Protein AF-A0A3L6DSI3-F1 (afdb_monomer)

Nearest PDB structures (foldseek):
  6wnc-assembly1_A  TM=6.091E-01  e=3.652E-02  Microseira wollei
  7szg-assembly1_B-2  TM=6.028E-01  e=1.842E-01  Microseira wollei
  6wnb-assembly1_C  TM=5.977E-01  e=2.849E-01  Microseira wollei
  6wnc-assembly1_C-3  TM=5.930E-01  e=4.687E-01  Microseira wollei

Mean predicted aligned error: 12.83 Å

Solvent-accessible surface area (backbone atoms only — not comparable to full-atom values): 11601 Å² total; per-residue (Å²): 132,88,75,84,78,88,71,97,78,82,78,93,80,69,59,68,49,80,58,96,94,41,81,45,72,46,89,64,92,63,79,88,83,68,85,76,78,82,83,73,69,60,93,97,58,77,86,62,30,77,49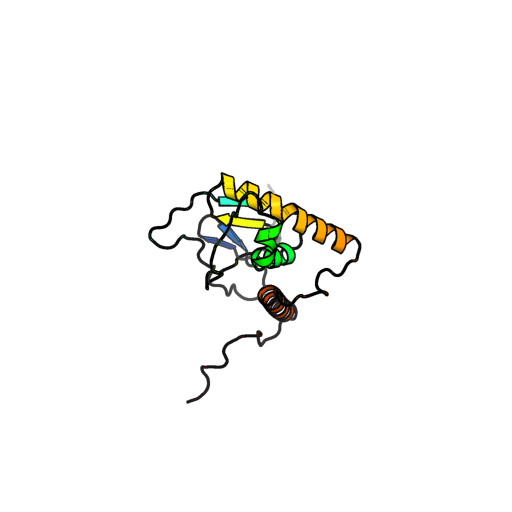,78,51,85,51,102,49,64,58,65,54,56,51,36,56,72,55,46,72,77,54,44,77,74,63,25,68,88,78,57,75,81,90,81,82,84,77,96,77,86,88,86,82,80,94,66,59,49,55,74,51,76,46,54,53,80,60,45,57,52,56,49,56,50,51,45,56,56,48,51,53,51,43,54,39,40,76,73,69,46,72,82,81,80,73,80,55,92,81,38,60,56,38,54,52,48,51,57,39,50,56,39,58,78,70,65,48,93,74,62,77,91,62,82,93,78,89,85,81,135

Foldseek 3Di:
DDDDDDDPDDDDDFDWDDDPNDIDTDPDPDDDPDPDDDPDDPPPDDQQDKDKDADPFDVLLVVLLVLQPPCCVVLVVPQDPDDDDDDPDDDDDDDDRIDIDTDNDVSVVSSCVSCSVVRVVVRVVVVVVDDPPPDDDPRSPVSVLVVQQVVCVVVVPPDGPPDDPPDPDD

Organism: Zea mays (NCBI:txid4577)

pLDDT: mean 71.05, std 18.18, range [28.31, 93.56]

InterPro domains:
  IPR044043 Vanillate O-demethylase oxygenase-like, C-terminal catalytic domain [PF19112] (58-82)
  IPR050584 Cholesterol 7-desaturase [PTHR21266] (2-84)

Radius of gyration: 20.88 Å; Cα contacts (8 Å, |Δi|>4): 113; chains: 1; bounding box: 67×57×50 Å

Secondary structure (DSSP, 8-state):
-PPPPP---------EEEETTEEEE--SSS-----PPP-SPPTT------EEEE--S-HHHHHHHHH--SSHHHH-TTTS-S--PPPS------SSSEEEE-S-HHHHHHHHHHHHHHHHHHHHHHHTT--GGG---TTTHHHHHHHHHHHHHHTT-SS-TT----SS--

Sequence (170 aa):
MPSTKMLNVRIQSLPCFEQEGMVWIWPGDDPPKATIPSLLPPSGFTVHAEIVMELPVEHGLLLDNLLDLAHAPFTHTSTFAKGWSVPSTYRSCTCCGHISQRRHASQCDKVLNEDLRLVLGQQERMINGANVWNWPVSYDKLGVRYRLWRDTVERGSERLPFSNQAESGS

Structure (mmCIF, N/CA/C/O backbone):
data_AF-A0A3L6DSI3-F1
#
_entry.id   AF-A0A3L6DSI3-F1
#
loop_
_atom_site.group_PDB
_atom_site.id
_atom_site.type_symbol
_atom_site.label_atom_id
_atom_site.label_alt_id
_atom_site.label_comp_id
_atom_site.label_asym_id
_atom_site.label_entity_id
_atom_site.label_seq_id
_atom_site.pdbx_PDB_ins_code
_atom_site.Cartn_x
_atom_site.Cartn_y
_atom_site.Cartn_z
_atom_site.occupancy
_atom_site.B_iso_or_equiv
_atom_site.auth_seq_id
_atom_site.auth_comp_id
_atom_site.auth_asym_id
_atom_site.auth_atom_id
_atom_site.pdbx_PDB_model_num
ATOM 1 N N . MET A 1 1 ? -45.538 -31.098 16.120 1.00 54.22 1 MET A N 1
ATOM 2 C CA . MET A 1 1 ? -44.561 -30.389 15.265 1.00 54.22 1 MET A CA 1
ATOM 3 C C . MET A 1 1 ? -43.175 -30.849 15.691 1.00 54.22 1 MET A C 1
ATOM 5 O O . MET A 1 1 ? -42.888 -30.710 16.874 1.00 54.22 1 MET A O 1
ATOM 9 N N . PRO A 1 2 ? -42.361 -31.483 14.829 1.00 70.06 2 PRO A N 1
ATOM 10 C CA . PRO A 1 2 ? -41.014 -31.873 15.227 1.00 70.06 2 PRO A CA 1
ATOM 11 C C . PRO A 1 2 ? -40.179 -30.602 15.421 1.00 70.06 2 PRO A C 1
ATOM 13 O O . PRO A 1 2 ? -40.098 -29.766 14.525 1.00 70.06 2 PRO A O 1
ATOM 16 N N . SER A 1 3 ? -39.616 -30.428 16.615 1.00 75.50 3 SER A N 1
ATOM 17 C CA . SER A 1 3 ? -38.731 -29.309 16.936 1.00 75.50 3 SER A CA 1
ATOM 18 C C . SER A 1 3 ? -37.457 -29.389 16.093 1.00 75.50 3 SER A C 1
ATOM 20 O O . SER A 1 3 ? -36.838 -30.454 16.012 1.00 75.50 3 SER A O 1
ATOM 22 N N . THR A 1 4 ? -37.048 -28.272 15.494 1.00 79.12 4 THR A N 1
ATOM 23 C CA . THR A 1 4 ? -35.799 -28.147 14.731 1.00 79.12 4 THR A CA 1
ATOM 24 C C . THR A 1 4 ? -34.606 -28.636 15.558 1.00 79.12 4 THR A C 1
ATOM 26 O O . THR A 1 4 ? -34.364 -28.141 16.658 1.00 79.12 4 THR A O 1
ATOM 29 N N . LYS A 1 5 ? -33.850 -29.613 15.040 1.00 81.38 5 LYS A N 1
ATOM 30 C CA . LYS A 1 5 ? -32.593 -30.061 15.657 1.00 81.38 5 LYS A CA 1
ATOM 31 C C . LYS A 1 5 ? -31.522 -28.994 15.437 1.00 81.38 5 LYS A C 1
ATOM 33 O O . LYS A 1 5 ? -31.243 -28.648 14.291 1.00 81.38 5 LYS A O 1
ATOM 38 N N . MET A 1 6 ? -30.901 -28.505 16.511 1.00 83.06 6 MET A N 1
ATOM 39 C CA . MET A 1 6 ? -29.708 -27.667 16.381 1.00 83.06 6 MET A CA 1
ATOM 40 C C . MET A 1 6 ? -28.554 -28.490 15.805 1.00 83.06 6 MET A C 1
ATOM 42 O O . MET A 1 6 ? -28.209 -29.549 16.329 1.00 83.06 6 MET A O 1
ATOM 46 N N . LEU A 1 7 ? -27.955 -27.978 14.735 1.00 85.25 7 LEU A N 1
ATOM 47 C CA . LEU A 1 7 ? -26.714 -28.477 14.155 1.00 85.25 7 LEU A CA 1
ATOM 48 C C . LEU A 1 7 ? -25.597 -27.488 14.502 1.00 85.25 7 LEU A C 1
ATOM 50 O O . LEU A 1 7 ? -25.817 -26.278 14.478 1.00 85.25 7 LEU A O 1
ATOM 54 N N . ASN A 1 8 ? -24.401 -27.986 14.821 1.00 85.38 8 ASN A N 1
ATOM 55 C CA . ASN A 1 8 ? -23.236 -27.148 15.127 1.00 85.38 8 ASN A CA 1
ATOM 56 C C . ASN A 1 8 ? -22.597 -26.621 13.831 1.00 85.38 8 ASN A C 1
ATOM 58 O O . ASN A 1 8 ? -21.503 -27.030 13.450 1.00 85.38 8 ASN A O 1
ATOM 62 N N . VAL A 1 9 ? -23.321 -25.749 13.133 1.00 89.19 9 VAL A N 1
ATOM 63 C CA . VAL A 1 9 ? -22.848 -25.034 11.945 1.00 89.19 9 VAL A CA 1
ATOM 64 C C . VAL A 1 9 ? -22.253 -23.709 12.407 1.00 89.19 9 VAL A C 1
ATOM 66 O O . VAL A 1 9 ? -22.927 -22.928 13.076 1.00 89.19 9 VAL A O 1
ATOM 69 N N . ARG A 1 10 ? -20.986 -23.457 12.072 1.00 88.88 10 ARG A N 1
ATOM 70 C CA . ARG A 1 10 ? -20.296 -22.195 12.368 1.00 88.88 10 ARG A CA 1
ATOM 71 C C . ARG A 1 10 ? -19.663 -21.650 11.097 1.00 88.88 10 ARG A C 1
ATOM 73 O O . ARG A 1 10 ? -19.216 -22.421 10.253 1.00 88.88 10 ARG A O 1
ATOM 80 N N . ILE A 1 11 ? -19.623 -20.329 10.994 1.00 91.62 11 ILE A N 1
ATOM 81 C CA . ILE A 1 11 ? -18.874 -19.604 9.968 1.00 91.62 11 ILE A CA 1
ATOM 82 C C . ILE A 1 11 ? -17.587 -19.055 10.583 1.00 91.62 11 ILE A C 1
ATOM 84 O O . ILE A 1 11 ? -17.533 -18.811 11.790 1.00 91.62 11 ILE A O 1
ATOM 88 N N . GLN A 1 12 ? -16.554 -18.871 9.765 1.00 87.50 12 GLN A N 1
ATOM 89 C CA . GLN A 1 12 ? -15.348 -18.179 10.201 1.00 87.50 12 GLN A CA 1
ATOM 90 C C . GLN A 1 12 ? -15.684 -16.704 10.456 1.00 87.50 12 GLN A C 1
ATOM 92 O O . GLN A 1 12 ? -16.280 -16.046 9.606 1.00 87.50 12 GLN A O 1
ATOM 97 N N . SER A 1 13 ? -15.312 -16.198 11.630 1.00 88.81 13 SER A N 1
ATOM 98 C CA . SER A 1 13 ? -15.470 -14.794 12.011 1.00 88.81 13 SER A CA 1
ATOM 99 C C . SER A 1 13 ? -14.101 -14.158 12.213 1.00 88.81 13 SER A C 1
ATOM 101 O O . SER A 1 13 ? -13.283 -14.712 12.948 1.00 88.81 13 SER A O 1
ATOM 103 N N . LEU A 1 14 ? -13.878 -12.995 11.607 1.00 90.06 14 LEU A N 1
ATOM 104 C CA . LEU A 1 14 ? -12.672 -12.195 11.814 1.00 90.06 14 LEU A CA 1
ATOM 105 C C . LEU A 1 14 ? -12.955 -11.069 12.820 1.00 90.06 14 LEU A C 1
ATOM 107 O O . LEU A 1 14 ? -14.049 -10.499 12.779 1.00 90.06 14 LEU A O 1
ATOM 111 N N . PRO A 1 15 ? -12.007 -10.722 13.711 1.00 89.62 15 PRO A N 1
ATOM 112 C CA . PRO A 1 15 ? -12.144 -9.550 14.567 1.00 89.62 15 PRO A CA 1
ATOM 113 C C . PRO A 1 15 ? -12.306 -8.277 13.730 1.00 89.62 15 PRO A C 1
ATOM 115 O O . PRO A 1 15 ? -11.556 -8.058 12.775 1.00 89.62 15 PRO A O 1
ATOM 118 N N . CYS A 1 16 ? -13.261 -7.426 14.102 1.00 89.50 16 CYS A N 1
ATOM 119 C CA . CYS A 1 16 ? -13.490 -6.150 13.436 1.00 89.50 16 CYS A CA 1
ATOM 120 C C . CYS A 1 16 ? -13.784 -5.019 14.426 1.00 89.50 16 CYS A C 1
ATOM 122 O O . CYS A 1 16 ? -14.378 -5.248 15.481 1.00 89.50 16 CYS A O 1
ATOM 124 N N . PHE A 1 17 ? -13.397 -3.797 14.061 1.00 88.31 17 PHE A N 1
ATOM 125 C CA . PHE A 1 17 ? -13.569 -2.590 14.870 1.00 88.31 17 PHE A CA 1
ATOM 126 C C . PHE A 1 17 ? -14.011 -1.423 13.986 1.00 88.31 17 PHE A C 1
ATOM 128 O O . PHE A 1 17 ? -13.518 -1.270 12.871 1.00 88.31 17 PHE A O 1
ATOM 135 N N . GLU A 1 18 ? -14.914 -0.584 14.484 1.00 88.00 18 GLU A N 1
ATOM 136 C CA . GLU A 1 18 ? -15.280 0.670 13.825 1.00 88.00 18 GLU A CA 1
ATOM 137 C C . GLU A 1 18 ? -14.453 1.812 14.424 1.00 88.00 18 GLU A C 1
ATOM 139 O O . GLU A 1 18 ? -14.468 2.029 15.636 1.00 88.00 18 GLU A O 1
ATOM 144 N N . GLN A 1 19 ? -13.718 2.539 13.584 1.00 84.81 19 GLN A N 1
ATOM 145 C CA . GLN A 1 19 ? -12.956 3.711 14.008 1.00 84.81 19 GLN A CA 1
ATOM 146 C C . GLN A 1 19 ? -12.849 4.717 12.861 1.00 84.81 19 GLN A C 1
ATOM 148 O O . GLN A 1 19 ? -12.500 4.354 11.739 1.00 84.81 19 GLN A O 1
ATOM 153 N N . GLU A 1 20 ? -13.123 5.992 13.166 1.00 85.31 20 GLU A N 1
ATOM 154 C CA . GLU A 1 20 ? -12.951 7.140 12.254 1.00 85.31 20 GLU A CA 1
ATOM 155 C C . GLU A 1 20 ? -13.690 6.995 10.908 1.00 85.31 20 GLU A C 1
ATOM 157 O O . GLU A 1 20 ? -13.204 7.443 9.870 1.00 85.31 20 GLU A O 1
ATOM 162 N N . GLY A 1 21 ? -14.886 6.393 10.943 1.00 81.12 21 GLY A N 1
ATOM 163 C CA . GLY A 1 21 ? -15.748 6.196 9.771 1.00 81.12 21 GLY A CA 1
ATOM 164 C C . GLY A 1 21 ? -15.391 4.978 8.915 1.00 81.12 21 GLY A C 1
ATOM 165 O O . GLY A 1 21 ? -15.974 4.801 7.850 1.00 81.12 21 GLY A O 1
ATOM 166 N N . MET A 1 22 ? -14.457 4.138 9.374 1.00 84.25 22 MET A N 1
ATOM 167 C CA . MET A 1 22 ? -14.017 2.927 8.684 1.00 84.25 22 MET A CA 1
ATOM 168 C C . MET A 1 22 ? -14.266 1.677 9.531 1.00 84.25 22 MET A C 1
ATOM 170 O O . MET A 1 22 ? -14.125 1.697 10.757 1.00 84.25 22 MET A O 1
ATOM 174 N N . VAL A 1 23 ? -14.577 0.570 8.853 1.00 87.69 23 VAL A N 1
ATOM 175 C CA . VAL A 1 23 ? -14.601 -0.769 9.452 1.00 87.69 23 VAL A CA 1
ATOM 176 C C . VAL A 1 23 ? -13.252 -1.432 9.203 1.00 87.69 23 VAL A C 1
ATOM 178 O O . VAL A 1 23 ? -12.887 -1.735 8.069 1.00 87.69 23 VAL A O 1
ATOM 181 N N . TRP A 1 24 ? -12.515 -1.668 10.280 1.00 88.06 24 TRP A N 1
ATOM 182 C CA . TRP A 1 24 ? -11.221 -2.334 10.268 1.00 88.06 24 TRP A CA 1
ATOM 183 C C . TRP A 1 24 ? -11.415 -3.817 10.538 1.00 88.06 24 TRP A C 1
ATOM 185 O O . TRP A 1 24 ? -12.086 -4.184 11.500 1.00 88.06 24 TRP A O 1
ATOM 195 N N . ILE A 1 25 ? -10.811 -4.666 9.712 1.00 88.94 25 ILE A N 1
ATOM 196 C CA . ILE A 1 25 ? -10.840 -6.123 9.865 1.00 88.94 25 ILE A CA 1
ATOM 197 C C . ILE A 1 25 ? -9.414 -6.588 10.137 1.00 88.94 25 ILE A C 1
ATOM 199 O O . ILE A 1 25 ? -8.489 -6.176 9.439 1.00 88.94 25 ILE A O 1
ATOM 203 N N . TRP A 1 26 ? -9.237 -7.445 11.140 1.00 89.06 26 TRP A N 1
ATOM 204 C CA . TRP A 1 26 ? -7.965 -8.101 11.418 1.00 89.06 26 TRP A CA 1
ATOM 205 C C . TRP A 1 26 ? -7.954 -9.502 10.794 1.00 89.06 26 TRP A C 1
ATOM 207 O O . TRP A 1 26 ? -8.650 -10.388 11.292 1.00 89.06 26 TRP A O 1
ATOM 217 N N . PRO A 1 27 ? -7.195 -9.726 9.708 1.00 86.25 27 PRO A N 1
ATOM 218 C CA . PRO A 1 27 ? -7.130 -11.030 9.055 1.00 86.25 27 PRO A CA 1
ATOM 219 C C . PRO A 1 27 ? -6.068 -11.966 9.656 1.00 86.25 27 PRO A C 1
ATOM 221 O O . PRO A 1 27 ? -5.958 -13.098 9.203 1.00 86.25 27 PRO A O 1
ATOM 224 N N . GLY A 1 28 ? -5.257 -11.497 10.613 1.00 82.50 28 GLY A N 1
ATOM 225 C CA . GLY A 1 28 ? -4.171 -12.282 11.202 1.00 82.50 28 GLY A CA 1
ATOM 226 C C . GLY A 1 28 ? -4.654 -13.315 12.223 1.00 82.50 28 GLY A C 1
ATOM 227 O O . GLY A 1 28 ? -5.682 -13.122 12.872 1.00 82.50 28 GLY A O 1
ATOM 228 N N . ASP A 1 29 ? -3.875 -14.384 12.392 1.00 81.50 29 ASP A N 1
ATOM 229 C CA . ASP A 1 29 ? -4.163 -15.462 13.351 1.00 81.50 29 ASP A CA 1
ATOM 230 C C . ASP A 1 29 ? -3.845 -15.073 14.805 1.00 81.50 29 ASP A C 1
ATOM 232 O O . ASP A 1 29 ? -4.460 -15.577 15.747 1.00 81.50 29 ASP A O 1
ATOM 236 N N . ASP A 1 30 ? -2.898 -14.153 14.996 1.00 80.69 30 ASP A N 1
ATOM 237 C CA . ASP A 1 30 ? -2.569 -13.603 16.308 1.00 80.69 30 ASP A CA 1
ATOM 238 C C . ASP A 1 30 ? -3.680 -12.680 16.830 1.00 80.69 30 ASP A C 1
ATOM 240 O O . ASP A 1 30 ? -4.402 -12.066 16.036 1.00 80.69 30 ASP A O 1
ATOM 244 N N . PRO A 1 31 ? -3.802 -12.494 18.161 1.00 79.50 31 PRO A N 1
ATOM 245 C CA . PRO A 1 31 ? -4.687 -11.479 18.718 1.00 79.50 31 PRO A CA 1
ATOM 246 C C . PRO A 1 31 ? -4.397 -10.114 18.077 1.00 79.50 31 PRO A C 1
ATOM 248 O O . PRO A 1 31 ? -3.218 -9.764 17.957 1.00 79.50 31 PRO A O 1
ATOM 251 N N . PRO A 1 32 ? -5.428 -9.331 17.696 1.00 76.94 32 PRO A N 1
ATOM 252 C CA . PRO A 1 32 ? -5.243 -8.061 17.008 1.00 76.94 32 PRO A CA 1
ATOM 253 C C . PRO A 1 32 ? -4.308 -7.152 17.799 1.00 76.94 32 PRO A C 1
ATOM 255 O O . PRO A 1 32 ? -4.658 -6.601 18.843 1.00 76.94 32 PRO A O 1
ATOM 258 N N . LYS A 1 33 ? -3.084 -7.022 17.291 1.00 68.44 33 LYS A N 1
ATOM 259 C CA . LYS A 1 33 ? -2.032 -6.166 17.826 1.00 68.44 33 LYS A CA 1
ATOM 260 C C . LYS A 1 33 ? -1.824 -5.044 16.826 1.00 68.44 33 LYS A C 1
ATOM 262 O O . LYS A 1 33 ? -0.935 -5.098 15.986 1.00 68.44 33 LYS A O 1
ATOM 267 N N . ALA A 1 34 ? -2.662 -4.022 16.900 1.00 59.12 34 ALA A N 1
ATOM 268 C CA . ALA A 1 34 ? -2.414 -2.785 16.182 1.00 59.12 34 ALA A CA 1
ATOM 269 C C . ALA A 1 34 ? -3.206 -1.655 16.822 1.00 59.12 34 ALA A C 1
ATOM 271 O O . ALA A 1 34 ? -4.435 -1.652 16.818 1.00 59.12 34 ALA A O 1
ATOM 272 N N . THR A 1 35 ? -2.489 -0.662 17.332 1.00 71.69 35 THR A N 1
ATOM 273 C CA . THR A 1 35 ? -3.046 0.679 17.448 1.00 71.69 35 THR A CA 1
ATOM 274 C C . THR A 1 35 ? -3.400 1.118 16.032 1.00 71.69 35 THR A C 1
ATOM 276 O O . THR A 1 35 ? -2.503 1.330 15.213 1.00 71.69 35 THR A O 1
ATOM 279 N N . ILE A 1 36 ? -4.694 1.193 15.725 1.00 77.94 36 ILE A N 1
ATOM 280 C CA . ILE A 1 36 ? -5.163 1.702 14.438 1.00 77.94 36 ILE A CA 1
ATOM 281 C C . ILE A 1 36 ? -4.632 3.138 14.302 1.00 77.94 36 ILE A C 1
ATOM 283 O O . ILE A 1 36 ? -4.830 3.948 15.216 1.00 77.94 36 ILE A O 1
ATOM 287 N N . PRO A 1 37 ? -3.904 3.461 13.221 1.00 78.12 37 PRO A N 1
ATOM 288 C CA . PRO A 1 37 ? -3.385 4.804 13.017 1.00 78.12 37 PRO A CA 1
ATOM 289 C C . PRO A 1 37 ? -4.545 5.790 12.887 1.00 78.12 37 PRO A C 1
ATOM 291 O O . PRO A 1 37 ? -5.499 5.533 12.160 1.00 78.12 37 PRO A O 1
ATOM 294 N N . SER A 1 38 ? -4.450 6.925 13.581 1.00 81.50 38 SER A N 1
ATOM 295 C CA . SER A 1 38 ? -5.473 7.962 13.472 1.00 81.50 38 SER A CA 1
ATOM 296 C C . SER A 1 38 ? -5.421 8.636 12.098 1.00 81.50 38 SER A C 1
ATOM 298 O O . SER A 1 38 ? -4.365 9.090 11.650 1.00 81.50 38 SER A O 1
ATOM 300 N N . LEU A 1 39 ? -6.582 8.705 11.458 1.00 80.12 39 LEU A N 1
ATOM 301 C CA . LEU A 1 39 ? -6.899 9.405 10.218 1.00 80.12 39 LEU A CA 1
ATOM 302 C C . LEU A 1 39 ? -7.411 10.828 10.483 1.00 80.12 39 LEU A C 1
ATOM 304 O O . LEU A 1 39 ? -7.648 11.587 9.535 1.00 80.12 39 LEU A O 1
ATOM 308 N N . LEU A 1 40 ? -7.638 11.201 11.748 1.00 80.88 40 LEU A N 1
ATOM 309 C CA . LEU A 1 40 ? -8.097 12.542 12.097 1.00 80.88 40 LEU A CA 1
ATOM 310 C C . LEU A 1 40 ? -7.042 13.590 11.715 1.00 80.88 40 LEU A C 1
ATOM 312 O O . LEU A 1 40 ? -5.843 13.382 11.931 1.00 80.88 40 LEU A O 1
ATOM 316 N N . PRO A 1 41 ? -7.468 14.733 11.152 1.00 82.00 41 PRO A N 1
ATOM 317 C CA . PRO A 1 41 ? -6.546 15.822 10.886 1.00 82.00 41 PRO A CA 1
ATOM 318 C C . PRO A 1 41 ? -5.982 16.375 12.210 1.00 82.00 41 PRO A C 1
ATOM 320 O O . PRO A 1 41 ? -6.672 16.352 13.235 1.00 82.00 41 PRO A O 1
ATOM 323 N N . PRO A 1 42 ? -4.754 16.922 12.213 1.00 85.50 42 PRO A N 1
ATOM 324 C CA . PRO A 1 42 ? -4.243 17.666 13.358 1.00 85.50 42 PRO A CA 1
ATOM 325 C C . PRO A 1 42 ? -5.165 18.838 13.727 1.00 85.50 42 PRO A C 1
ATOM 327 O O . PRO A 1 42 ? -5.905 19.358 12.888 1.00 85.50 42 PRO A O 1
ATOM 330 N N . SER A 1 43 ? -5.092 19.296 14.980 1.00 85.31 43 SER A N 1
ATOM 331 C CA . SER A 1 43 ? -5.890 20.441 15.438 1.00 85.31 43 SER A CA 1
ATOM 332 C C . SER A 1 43 ? -5.670 21.671 14.546 1.00 85.31 43 SER A C 1
ATOM 334 O O . SER A 1 43 ? -4.532 22.012 14.222 1.00 85.31 43 SER A O 1
ATOM 336 N N . GLY A 1 44 ? -6.762 22.327 14.143 1.00 85.56 44 GLY A N 1
ATOM 337 C CA . GLY A 1 44 ? -6.744 23.496 13.257 1.00 85.56 44 GLY A CA 1
ATOM 338 C C . GLY A 1 44 ? -6.810 23.189 11.755 1.00 85.56 44 GLY A C 1
ATOM 339 O O . GLY A 1 44 ? -6.839 24.123 10.959 1.00 85.56 44 GLY A O 1
ATOM 340 N N . PHE A 1 45 ? -6.877 21.916 11.353 1.00 77.50 45 PHE A N 1
ATOM 341 C CA . PHE A 1 45 ? -7.001 21.512 9.950 1.00 77.50 45 PHE A CA 1
ATOM 342 C C . PHE A 1 45 ? -8.406 20.985 9.638 1.00 77.50 45 PHE A C 1
ATOM 344 O O . PHE A 1 45 ? -9.024 20.300 10.450 1.00 77.50 45 PHE A O 1
ATOM 351 N N . THR A 1 46 ? -8.906 21.292 8.439 1.00 78.44 46 THR A N 1
ATOM 352 C CA . THR A 1 46 ? -10.214 20.825 7.952 1.00 78.44 46 THR A CA 1
ATOM 353 C C . THR A 1 46 ? -10.021 19.792 6.848 1.00 78.44 46 THR A C 1
ATOM 355 O O . THR A 1 46 ? -9.220 19.992 5.934 1.00 78.44 46 THR A O 1
ATOM 358 N N . VAL A 1 47 ? -10.763 18.685 6.913 1.00 76.31 47 VAL A N 1
ATOM 359 C CA . VAL A 1 47 ? -10.815 17.715 5.812 1.00 76.31 47 VAL A CA 1
ATOM 360 C C . VAL A 1 47 ? -11.647 18.318 4.685 1.00 76.31 47 VAL A C 1
ATOM 362 O O . VAL A 1 47 ? -12.839 18.555 4.848 1.00 76.31 47 VAL A O 1
ATOM 365 N N . HIS A 1 48 ? -11.013 18.588 3.545 1.00 70.00 48 HIS A N 1
ATOM 366 C CA . HIS A 1 48 ? -11.692 19.195 2.397 1.00 70.00 48 HIS A CA 1
ATOM 367 C C . HIS A 1 48 ? -12.374 18.179 1.476 1.00 70.00 48 HIS A C 1
ATOM 369 O O . HIS A 1 48 ? -13.337 18.536 0.802 1.00 70.00 48 HIS A O 1
ATOM 375 N N . ALA A 1 49 ? -11.879 16.944 1.427 1.00 65.69 49 ALA A N 1
ATOM 376 C CA . ALA A 1 49 ? -12.511 15.817 0.755 1.00 65.69 49 ALA A CA 1
ATOM 377 C C . ALA A 1 49 ? -11.897 14.507 1.243 1.00 65.69 49 ALA A C 1
ATOM 379 O O . ALA A 1 49 ? -10.772 14.496 1.747 1.00 65.69 49 ALA A O 1
ATOM 380 N N . GLU A 1 50 ? -12.634 13.424 1.049 1.00 69.38 50 GLU A N 1
ATOM 381 C CA . GLU A 1 50 ? -12.202 12.049 1.262 1.00 69.38 50 GLU A CA 1
ATOM 382 C C . GLU A 1 50 ? -12.662 11.240 0.051 1.00 69.38 50 GLU A C 1
ATOM 384 O O . GLU A 1 50 ? -13.819 11.343 -0.359 1.00 69.38 50 GLU A O 1
ATOM 389 N N . ILE A 1 51 ? -11.740 10.499 -0.558 1.00 69.56 51 ILE A N 1
ATOM 390 C CA . ILE A 1 51 ? -12.014 9.697 -1.752 1.00 69.56 51 ILE A CA 1
ATOM 391 C C . ILE A 1 51 ? -11.763 8.241 -1.401 1.00 69.56 51 ILE A C 1
ATOM 393 O O . ILE A 1 51 ? -10.698 7.908 -0.885 1.00 69.56 51 ILE A O 1
ATOM 397 N N . VAL A 1 52 ? -12.742 7.396 -1.716 1.00 73.00 52 VAL A N 1
ATOM 398 C CA . VAL A 1 52 ? -12.632 5.940 -1.666 1.00 73.00 52 VAL A CA 1
ATOM 399 C C . VAL A 1 52 ? -12.809 5.428 -3.084 1.00 73.00 52 VAL A C 1
ATOM 401 O O . VAL A 1 52 ? -13.786 5.764 -3.752 1.00 73.00 52 VAL A O 1
ATOM 404 N N . MET A 1 53 ? -11.852 4.632 -3.545 1.00 75.62 53 MET A N 1
ATOM 405 C CA . MET A 1 53 ? -11.891 4.044 -4.876 1.00 75.62 53 MET A CA 1
ATOM 406 C C . MET A 1 53 ? -11.367 2.613 -4.867 1.00 75.62 53 MET A C 1
ATOM 408 O O . MET A 1 53 ? -10.453 2.278 -4.110 1.00 75.62 53 MET A O 1
ATOM 412 N N . GLU A 1 54 ? -11.929 1.799 -5.752 1.00 75.06 54 GLU A N 1
ATOM 413 C CA . GLU A 1 54 ? -11.445 0.455 -6.044 1.00 75.06 54 GLU A CA 1
ATOM 414 C C . GLU A 1 54 ? -10.488 0.516 -7.233 1.00 75.06 54 GLU A C 1
ATOM 416 O O . GLU A 1 54 ? -10.829 1.049 -8.293 1.00 75.06 54 GLU A O 1
ATOM 421 N N . LEU A 1 55 ? -9.282 -0.025 -7.058 1.00 79.94 55 LEU A N 1
ATOM 422 C CA . LEU A 1 55 ? -8.273 -0.071 -8.108 1.00 79.94 55 LEU A CA 1
ATOM 423 C C . LEU A 1 55 ? -7.756 -1.500 -8.294 1.00 79.94 55 LEU A C 1
ATOM 425 O O . LEU A 1 55 ? -7.305 -2.108 -7.323 1.00 79.94 55 LEU A O 1
ATOM 429 N N . PRO A 1 56 ? -7.749 -2.036 -9.530 1.00 82.12 56 PRO A N 1
ATOM 430 C CA . PRO A 1 56 ? -7.257 -3.381 -9.817 1.00 82.12 56 PRO A CA 1
ATOM 431 C C . PRO A 1 56 ? -5.725 -3.391 -9.930 1.00 82.12 56 PRO A C 1
ATOM 433 O O . PRO A 1 56 ? -5.168 -3.823 -10.938 1.00 82.12 56 PRO A O 1
ATOM 436 N N . VAL A 1 57 ? -5.036 -2.857 -8.922 1.00 84.44 57 VAL A N 1
ATOM 437 C CA . VAL A 1 57 ? -3.575 -2.738 -8.894 1.00 84.44 57 VAL A CA 1
ATOM 438 C C . VAL A 1 57 ? -3.019 -3.296 -7.593 1.00 84.44 57 VAL A C 1
ATOM 440 O O . VAL A 1 57 ? -3.660 -3.249 -6.543 1.00 84.44 57 VAL A O 1
ATOM 443 N N . GLU A 1 58 ? -1.804 -3.822 -7.663 1.00 85.81 58 GLU A N 1
ATOM 444 C CA . GLU A 1 58 ? -1.050 -4.240 -6.490 1.00 85.81 58 GLU A CA 1
ATOM 445 C C . GLU A 1 58 ? -0.791 -3.019 -5.586 1.00 85.81 58 GLU A C 1
ATOM 447 O O . GLU A 1 58 ? -0.273 -1.993 -6.029 1.00 85.81 58 GLU A O 1
ATOM 452 N N . HIS A 1 59 ? -1.192 -3.106 -4.315 1.00 83.12 59 HIS A N 1
ATOM 453 C CA . HIS A 1 59 ? -1.140 -1.991 -3.364 1.00 83.12 59 HIS A CA 1
ATOM 454 C C . HIS A 1 59 ? 0.273 -1.424 -3.140 1.00 83.12 59 HIS A C 1
ATOM 456 O O . HIS A 1 59 ? 0.421 -0.225 -2.901 1.00 83.12 59 HIS A O 1
ATOM 462 N N . GLY A 1 60 ? 1.318 -2.243 -3.261 1.00 84.75 60 GLY A N 1
ATOM 463 C CA . GLY A 1 60 ? 2.707 -1.798 -3.216 1.00 84.75 60 GLY A CA 1
ATOM 464 C C . GLY A 1 60 ? 3.075 -0.817 -4.332 1.00 84.75 60 GLY A C 1
ATOM 465 O O . GLY A 1 60 ? 3.870 0.083 -4.080 1.00 84.75 60 GLY A O 1
ATOM 466 N N . LEU A 1 61 ? 2.473 -0.913 -5.527 1.00 85.06 61 LEU A N 1
ATOM 467 C CA . LEU A 1 61 ? 2.710 0.055 -6.612 1.00 85.06 61 LEU A CA 1
ATOM 468 C C . LEU A 1 61 ? 2.186 1.449 -6.248 1.00 85.06 61 LEU A C 1
ATOM 470 O O . LEU A 1 61 ? 2.815 2.460 -6.555 1.00 85.06 61 LEU A O 1
ATOM 474 N N . LEU A 1 62 ? 1.046 1.504 -5.558 1.00 83.69 62 LEU A N 1
ATOM 475 C CA . LEU A 1 62 ? 0.465 2.754 -5.069 1.00 83.69 62 LEU A CA 1
ATOM 476 C C . LEU A 1 62 ? 1.311 3.349 -3.945 1.00 83.69 62 LEU A C 1
ATOM 478 O O . LEU A 1 62 ? 1.529 4.555 -3.903 1.00 83.69 62 LEU A O 1
ATOM 482 N N . LEU A 1 63 ? 1.818 2.504 -3.047 1.00 83.81 63 LEU A N 1
ATOM 483 C CA . LEU A 1 63 ? 2.703 2.941 -1.974 1.00 83.81 63 LEU A CA 1
ATOM 484 C C . LEU A 1 63 ? 4.029 3.478 -2.512 1.00 83.81 63 LEU A C 1
ATOM 486 O O . LEU A 1 63 ? 4.474 4.522 -2.043 1.00 83.81 63 LEU A O 1
ATOM 490 N N . ASP A 1 64 ? 4.617 2.830 -3.518 1.00 81.69 64 ASP A N 1
ATOM 491 C CA . ASP A 1 64 ? 5.820 3.330 -4.185 1.00 81.69 64 ASP A CA 1
ATOM 492 C C . ASP A 1 64 ? 5.556 4.648 -4.920 1.00 81.69 64 ASP A C 1
ATOM 494 O O . ASP A 1 64 ? 6.355 5.571 -4.792 1.00 81.69 64 ASP A O 1
ATOM 498 N N . ASN A 1 65 ? 4.419 4.789 -5.610 1.00 82.38 65 ASN A N 1
ATOM 499 C CA . ASN A 1 65 ? 4.041 6.052 -6.248 1.00 82.38 65 ASN A CA 1
ATOM 500 C C . ASN A 1 65 ? 3.831 7.189 -5.233 1.00 82.38 65 ASN A C 1
ATOM 502 O O . ASN A 1 65 ? 4.226 8.317 -5.497 1.00 82.38 65 ASN A O 1
ATOM 506 N N . LEU A 1 66 ? 3.262 6.908 -4.057 1.00 81.62 66 LEU A N 1
ATOM 507 C CA . LEU A 1 66 ? 3.101 7.913 -2.999 1.00 81.62 66 LEU A CA 1
ATOM 508 C C . LEU A 1 66 ? 4.419 8.275 -2.298 1.00 81.62 66 LEU A C 1
ATOM 510 O O . LEU A 1 66 ? 4.551 9.377 -1.761 1.00 81.62 66 LEU A O 1
ATOM 514 N N . LEU A 1 67 ? 5.369 7.339 -2.253 1.00 81.81 67 LEU A N 1
ATOM 515 C CA . LEU A 1 67 ? 6.695 7.529 -1.663 1.00 81.81 67 LEU A CA 1
ATOM 516 C C . LEU A 1 67 ? 7.690 8.180 -2.628 1.00 81.81 67 LEU A C 1
ATOM 518 O O . LEU A 1 67 ? 8.688 8.747 -2.172 1.00 81.81 67 LEU A O 1
ATOM 522 N N . ASP A 1 68 ? 7.436 8.099 -3.931 1.00 75.00 68 ASP A N 1
ATOM 523 C CA . ASP A 1 68 ? 8.200 8.793 -4.953 1.00 75.00 68 ASP A CA 1
ATOM 524 C C . ASP A 1 68 ? 7.692 10.234 -5.085 1.00 75.00 68 ASP A C 1
ATOM 526 O O . ASP A 1 68 ? 6.548 10.496 -5.423 1.00 75.00 68 ASP A O 1
ATOM 530 N N . LEU A 1 69 ? 8.545 11.206 -4.770 1.00 68.94 69 LEU A N 1
ATOM 531 C CA . LEU A 1 69 ? 8.256 12.623 -5.025 1.00 68.94 69 LEU A CA 1
ATOM 532 C C . LEU A 1 69 ? 8.932 13.109 -6.314 1.00 68.94 69 LEU A C 1
ATOM 534 O O . LEU A 1 69 ? 8.719 14.250 -6.729 1.00 68.94 69 LEU A O 1
ATOM 538 N N . ALA A 1 70 ? 9.776 12.279 -6.933 1.00 64.81 70 ALA A N 1
ATOM 539 C CA . ALA A 1 70 ? 10.553 12.633 -8.109 1.00 64.81 70 ALA A CA 1
ATOM 540 C C . ALA A 1 70 ? 9.744 12.529 -9.409 1.00 64.81 70 ALA A C 1
ATOM 542 O O . ALA A 1 70 ? 10.144 13.153 -10.393 1.00 64.81 70 ALA A O 1
ATOM 543 N N . HIS A 1 71 ? 8.604 11.822 -9.432 1.00 72.62 71 HIS A N 1
ATOM 544 C CA . HIS A 1 71 ? 7.704 11.805 -10.595 1.00 72.62 71 HIS A CA 1
ATOM 545 C C . HIS A 1 71 ? 6.891 13.097 -10.735 1.00 72.62 71 HIS A C 1
ATOM 547 O O . HIS A 1 71 ? 6.517 13.457 -11.852 1.00 72.62 71 HIS A O 1
ATOM 553 N N . ALA A 1 72 ? 6.698 13.842 -9.639 1.00 67.19 72 ALA A N 1
ATOM 554 C CA . ALA A 1 72 ? 5.839 15.024 -9.599 1.00 67.19 72 ALA A CA 1
ATOM 555 C C . ALA A 1 72 ? 6.145 16.092 -10.677 1.00 67.19 72 ALA A C 1
ATOM 557 O O . ALA A 1 72 ? 5.205 16.605 -11.282 1.00 67.19 72 ALA A O 1
ATOM 558 N N . PRO A 1 73 ? 7.408 16.428 -11.010 1.00 60.19 73 PRO A N 1
ATOM 559 C CA . PRO A 1 73 ? 7.707 17.375 -12.089 1.00 60.19 73 PRO A CA 1
ATOM 560 C C . PRO A 1 73 ? 7.326 16.880 -13.494 1.00 60.19 73 PRO A C 1
ATOM 562 O O . PRO A 1 73 ? 7.232 17.694 -14.412 1.00 60.19 73 PRO A O 1
ATOM 565 N N . PHE A 1 74 ? 7.144 15.570 -13.677 1.00 63.81 74 PHE A N 1
ATOM 566 C CA . PHE A 1 74 ? 6.872 14.936 -14.969 1.00 63.81 74 PHE A CA 1
ATOM 567 C C . PHE A 1 74 ? 5.394 14.586 -15.155 1.00 63.81 74 PHE A C 1
ATOM 569 O O . PHE A 1 74 ? 4.899 14.656 -16.278 1.00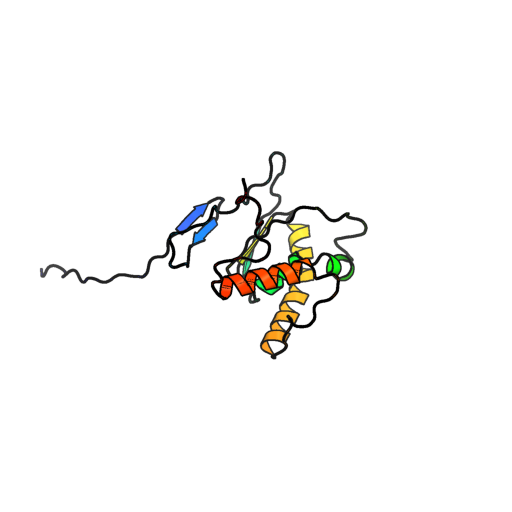 63.81 74 PHE A O 1
ATOM 576 N N . THR A 1 75 ? 4.687 14.231 -14.080 1.00 56.25 75 THR A N 1
ATOM 577 C CA . THR A 1 75 ? 3.256 13.886 -14.120 1.00 56.25 75 THR A CA 1
ATOM 578 C C . THR A 1 75 ? 2.350 15.073 -13.848 1.00 56.25 75 THR A C 1
ATOM 580 O O . THR A 1 75 ? 1.274 15.166 -14.430 1.00 56.25 75 THR A O 1
ATOM 583 N N . HIS A 1 76 ? 2.808 16.026 -13.037 1.00 63.84 76 HIS A N 1
ATOM 584 C CA . HIS A 1 76 ? 1.984 17.120 -12.543 1.00 63.84 76 HIS A CA 1
ATOM 585 C C . HIS A 1 76 ? 2.384 18.483 -13.105 1.00 63.84 76 HIS A C 1
ATOM 587 O O . HIS A 1 76 ? 2.401 19.500 -12.403 1.00 63.84 76 HIS A O 1
ATOM 593 N N . THR A 1 77 ? 2.690 18.534 -14.400 1.00 55.50 77 THR A N 1
ATOM 594 C CA . THR A 1 77 ? 3.109 19.770 -15.080 1.00 55.50 77 THR A CA 1
ATOM 595 C C . THR A 1 77 ? 2.050 20.880 -15.025 1.00 55.50 77 THR A C 1
ATOM 597 O O . THR A 1 77 ? 2.389 22.058 -15.121 1.00 55.50 77 THR A O 1
ATOM 600 N N . SER A 1 78 ? 0.773 20.516 -14.856 1.00 55.28 78 SER A N 1
ATOM 601 C CA . SER A 1 78 ? -0.385 21.420 -14.752 1.00 55.28 78 SER A CA 1
ATOM 602 C C . SER A 1 78 ? -0.877 21.672 -13.324 1.00 55.28 78 SER A C 1
ATOM 604 O O . SER A 1 78 ? -1.613 22.633 -13.102 1.00 55.28 78 SER A O 1
ATOM 606 N N . THR A 1 79 ? -0.513 20.823 -12.363 1.00 53.12 79 THR A N 1
ATOM 607 C CA . THR A 1 79 ? -1.105 20.784 -11.014 1.00 53.12 79 THR A CA 1
ATOM 608 C C . THR A 1 79 ? -0.103 21.118 -9.905 1.00 53.12 79 THR A C 1
ATOM 610 O O . THR A 1 79 ? -0.504 21.710 -8.903 1.00 53.12 79 THR A O 1
ATOM 613 N N . PHE A 1 80 ? 1.191 20.844 -10.101 1.00 54.06 80 PHE A N 1
ATOM 614 C CA . PHE A 1 80 ? 2.283 21.190 -9.184 1.00 54.06 80 PHE A CA 1
ATOM 615 C C . PHE A 1 80 ? 3.305 22.109 -9.877 1.00 54.06 80 PHE A C 1
ATOM 617 O O . PHE A 1 80 ? 4.453 21.754 -10.143 1.00 54.06 80 PHE A O 1
ATOM 624 N N . ALA A 1 81 ? 2.895 23.340 -10.183 1.00 37.88 81 ALA A N 1
ATOM 625 C CA . ALA A 1 81 ? 3.801 24.344 -10.730 1.00 37.88 81 ALA A CA 1
ATOM 626 C C . ALA A 1 81 ? 4.743 24.901 -9.636 1.00 37.88 81 ALA A C 1
ATOM 628 O O . ALA A 1 81 ? 4.339 25.721 -8.821 1.00 37.88 81 ALA A O 1
ATOM 629 N N . LYS A 1 82 ? 6.014 24.471 -9.683 1.00 41.06 82 LYS A N 1
ATOM 630 C CA . LYS A 1 82 ? 7.231 25.091 -9.105 1.00 41.06 82 LYS A CA 1
ATOM 631 C C . LYS A 1 82 ? 7.238 25.398 -7.591 1.00 41.06 82 LYS A C 1
ATOM 633 O O . LYS A 1 82 ? 6.844 26.475 -7.164 1.00 41.06 82 LYS A O 1
ATOM 638 N N . GLY A 1 83 ? 7.930 24.539 -6.830 1.00 39.66 83 GLY A N 1
ATOM 639 C CA . GLY A 1 83 ? 8.744 24.989 -5.687 1.00 39.66 83 GLY A CA 1
ATOM 640 C C . GLY A 1 83 ? 8.286 24.581 -4.286 1.00 39.66 83 GLY A C 1
ATOM 641 O O . GLY A 1 83 ? 8.102 25.455 -3.446 1.00 39.66 83 GLY A O 1
ATOM 642 N N . TRP A 1 84 ? 8.191 23.280 -3.993 1.00 37.84 84 TRP A N 1
ATOM 643 C CA . TRP A 1 84 ? 8.050 22.810 -2.607 1.00 37.84 84 TRP A CA 1
ATOM 644 C C . TRP A 1 84 ? 9.323 22.137 -2.085 1.00 37.84 84 TRP A C 1
ATOM 646 O O . TRP A 1 84 ? 9.943 21.330 -2.777 1.00 37.84 84 TRP A O 1
ATOM 656 N N . SER A 1 85 ? 9.695 22.458 -0.845 1.00 32.81 85 SER A N 1
ATOM 657 C CA . SER A 1 85 ? 10.639 21.697 -0.026 1.00 32.81 85 SER A CA 1
ATOM 658 C C . SER A 1 85 ? 9.963 20.447 0.553 1.00 32.81 85 SER A C 1
ATOM 660 O O . SER A 1 85 ? 8.801 20.482 0.955 1.00 32.81 85 SER A O 1
ATOM 662 N N . VAL A 1 86 ? 10.703 19.334 0.577 1.00 34.78 86 VAL A N 1
ATOM 663 C CA . VAL A 1 86 ? 10.231 18.009 1.015 1.00 34.78 86 VAL A CA 1
ATOM 664 C C . VAL A 1 86 ? 9.815 18.043 2.498 1.00 34.78 86 VAL A C 1
ATOM 666 O O . VAL A 1 86 ? 10.650 18.392 3.337 1.00 34.78 86 VAL A O 1
ATOM 669 N N . PRO A 1 87 ? 8.570 17.671 2.862 1.00 34.25 87 PRO A N 1
ATOM 670 C CA . PRO A 1 87 ? 8.166 17.535 4.261 1.00 34.25 87 PRO A CA 1
ATOM 671 C C . PRO A 1 87 ? 8.881 16.350 4.924 1.00 34.25 87 PRO A C 1
ATOM 673 O O . PRO A 1 87 ? 9.011 15.281 4.332 1.00 34.25 87 PRO A O 1
ATOM 676 N N . SER A 1 88 ? 9.325 16.519 6.170 1.00 28.31 88 SER A N 1
ATOM 677 C CA . SER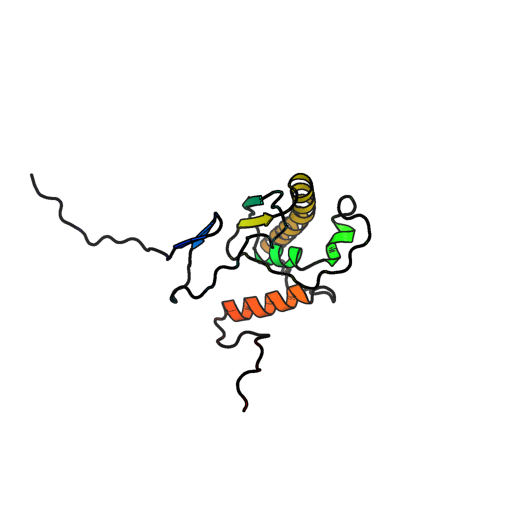 A 1 88 ? 10.108 15.521 6.917 1.00 28.31 88 SER A CA 1
ATOM 678 C C . SER A 1 88 ? 9.285 14.378 7.528 1.00 28.31 88 SER A C 1
ATOM 680 O O . SER A 1 88 ? 9.855 13.495 8.169 1.00 28.31 88 SER A O 1
ATOM 682 N N . THR A 1 89 ? 7.964 14.359 7.345 1.00 29.92 89 THR A N 1
ATOM 683 C CA . THR A 1 89 ? 7.080 13.355 7.946 1.00 29.92 89 THR A CA 1
ATOM 684 C C . THR A 1 89 ? 6.066 12.820 6.941 1.00 29.92 89 THR A C 1
ATOM 686 O O . THR A 1 89 ? 5.258 13.553 6.377 1.00 29.92 89 THR A O 1
ATOM 689 N N . TYR A 1 90 ? 6.110 11.503 6.746 1.00 36.66 90 TYR A N 1
ATOM 690 C CA . TYR A 1 90 ? 5.196 10.738 5.906 1.00 36.66 90 TYR A CA 1
ATOM 691 C C . TYR A 1 90 ? 4.566 9.631 6.757 1.00 36.66 90 TYR A C 1
ATOM 693 O O . TYR A 1 90 ? 5.273 8.914 7.466 1.00 36.66 90 TYR A O 1
ATOM 701 N N . ARG A 1 91 ? 3.236 9.506 6.718 1.00 31.52 91 ARG A N 1
ATOM 702 C CA . ARG A 1 91 ? 2.484 8.442 7.394 1.00 31.52 91 ARG A CA 1
ATOM 703 C C . ARG A 1 91 ? 1.534 7.833 6.366 1.00 31.52 91 ARG A C 1
ATOM 705 O O . ARG A 1 91 ? 0.670 8.533 5.854 1.00 31.52 91 ARG A O 1
ATOM 712 N N . SER A 1 92 ? 1.743 6.560 6.043 1.00 34.62 92 SER A N 1
ATOM 713 C CA . SER A 1 92 ? 0.936 5.806 5.077 1.00 34.62 92 SER A CA 1
ATOM 714 C C . SER A 1 92 ? 0.047 4.780 5.781 1.00 34.62 92 SER A C 1
ATOM 716 O O . SER A 1 92 ? 0.404 4.283 6.850 1.00 34.62 92 SER A O 1
ATOM 718 N N . CYS A 1 93 ? -1.108 4.477 5.186 1.00 33.94 93 CYS A N 1
ATOM 719 C CA . CYS A 1 93 ? -2.054 3.451 5.622 1.00 33.94 93 CYS A CA 1
ATOM 720 C C . CYS A 1 93 ? -2.652 2.737 4.408 1.00 33.94 93 CYS A C 1
ATOM 722 O O . CYS A 1 93 ? -3.510 3.335 3.765 1.00 33.94 93 CYS A O 1
ATOM 724 N N . THR A 1 94 ? -2.280 1.480 4.116 1.00 40.28 94 THR A N 1
ATOM 725 C CA . THR A 1 94 ? -3.165 0.506 3.431 1.00 40.28 9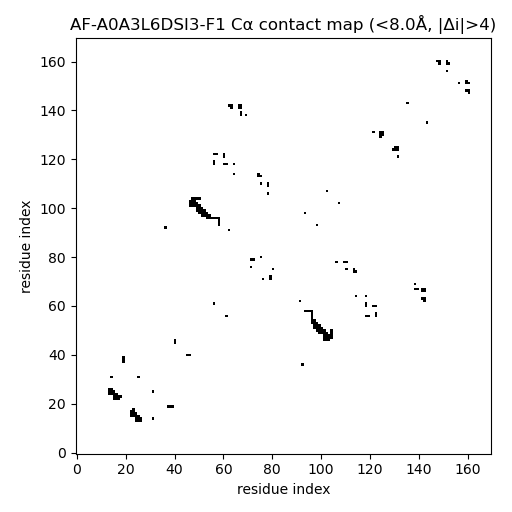4 THR A CA 1
ATOM 726 C C . THR A 1 94 ? -2.602 -0.926 3.446 1.00 40.28 94 THR A C 1
ATOM 728 O O . THR A 1 94 ? -1.415 -1.099 3.188 1.00 40.28 94 THR A O 1
ATOM 731 N N . CYS A 1 95 ? -3.465 -1.939 3.648 1.00 31.94 95 CYS A N 1
ATOM 732 C CA . CYS A 1 95 ? -3.161 -3.369 3.419 1.00 31.94 95 CYS A CA 1
ATOM 733 C C . CYS A 1 95 ? -4.131 -4.100 2.458 1.00 31.94 95 CYS A C 1
ATOM 735 O O . CYS A 1 95 ? -3.902 -5.268 2.175 1.00 31.94 95 CYS A O 1
ATOM 737 N N . CYS A 1 96 ? -5.189 -3.474 1.920 1.00 29.98 96 CYS A N 1
ATOM 738 C CA . CYS A 1 96 ? -6.158 -4.177 1.057 1.00 29.98 96 CYS A CA 1
ATOM 739 C C . CYS A 1 96 ? -6.776 -3.257 -0.007 1.00 29.98 96 CYS A C 1
ATOM 741 O O . CYS A 1 96 ? -7.745 -2.594 0.326 1.00 29.98 96 CYS A O 1
ATOM 743 N N . GLY A 1 97 ? -6.273 -3.241 -1.254 1.00 33.50 97 GLY A N 1
ATOM 744 C CA . GLY A 1 97 ? -6.964 -2.839 -2.512 1.00 33.50 97 GLY A CA 1
ATOM 745 C C . GLY A 1 97 ? -7.800 -1.539 -2.599 1.00 33.50 97 GLY A C 1
ATOM 746 O O . GL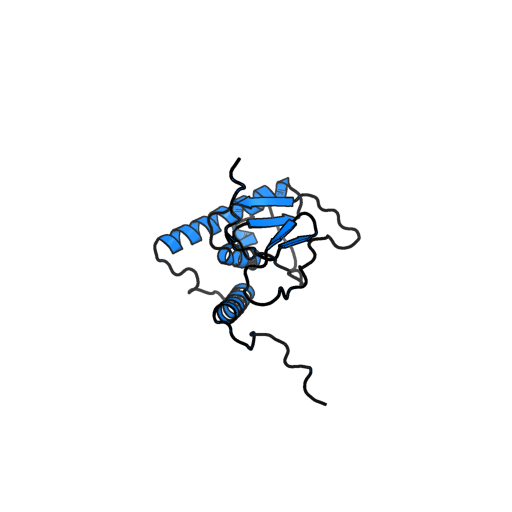Y A 1 97 ? -8.351 -1.247 -3.654 1.00 33.50 97 GLY A O 1
ATOM 747 N N . HIS A 1 98 ? -7.908 -0.769 -1.521 1.00 41.38 98 HIS A N 1
ATOM 748 C CA . HIS A 1 98 ? -8.791 0.371 -1.315 1.00 41.38 98 HIS A CA 1
ATOM 749 C C . HIS A 1 98 ? -7.956 1.481 -0.699 1.00 41.38 98 HIS A C 1
ATOM 751 O O . HIS A 1 98 ? -7.421 1.319 0.396 1.00 41.38 98 HIS A O 1
ATOM 757 N N . ILE A 1 99 ? -7.839 2.610 -1.388 1.00 48.44 99 ILE A N 1
ATOM 758 C CA . ILE A 1 99 ? -7.106 3.770 -0.879 1.00 48.44 99 ILE A CA 1
ATOM 759 C C . ILE A 1 99 ? -8.111 4.771 -0.313 1.00 48.44 99 ILE A C 1
ATOM 761 O O . ILE A 1 99 ? -9.098 5.081 -0.978 1.00 48.44 99 ILE A O 1
ATOM 765 N N . SER A 1 100 ? -7.822 5.314 0.873 1.00 43.19 100 SER A N 1
ATOM 766 C CA . SER A 1 100 ? -8.434 6.556 1.358 1.00 43.19 100 SER A CA 1
ATOM 767 C C . SER A 1 100 ? -7.383 7.669 1.363 1.00 43.19 100 SER A C 1
ATOM 769 O O . SER A 1 100 ? -6.319 7.526 1.968 1.00 43.19 100 SER A O 1
ATOM 771 N N . GLN A 1 101 ? -7.659 8.775 0.666 1.00 48.62 101 GLN A N 1
ATOM 772 C CA . GLN A 1 101 ? -6.861 10.006 0.728 1.00 48.62 101 GLN A CA 1
ATOM 773 C C . GLN A 1 101 ? -7.730 11.198 1.132 1.00 48.62 101 GLN A C 1
ATOM 775 O O . GLN A 1 101 ? -8.870 11.323 0.684 1.00 48.62 101 GLN A O 1
ATOM 780 N N . ARG A 1 102 ? -7.157 12.116 1.927 1.00 43.84 102 ARG A N 1
ATOM 781 C CA . ARG A 1 102 ? -7.815 13.353 2.381 1.00 43.84 102 ARG A CA 1
ATOM 782 C C . ARG A 1 102 ? -7.086 14.612 1.878 1.00 43.84 102 ARG A C 1
ATOM 784 O O . ARG A 1 102 ? -6.082 15.003 2.469 1.00 43.84 102 ARG A O 1
ATOM 791 N N . ARG A 1 103 ? -7.569 15.270 0.808 1.00 46.12 103 ARG A N 1
ATOM 792 C CA . ARG A 1 103 ? -7.196 16.662 0.410 1.00 46.12 103 ARG A CA 1
ATOM 793 C C . ARG A 1 103 ? -8.366 17.374 -0.297 1.00 46.12 103 ARG A C 1
ATOM 795 O O . ARG A 1 103 ? -9.471 16.862 -0.303 1.00 46.12 103 ARG A O 1
ATOM 802 N N . HIS A 1 104 ? -8.162 18.568 -0.871 1.00 39.84 104 HIS A N 1
ATOM 803 C CA . HIS A 1 104 ? -9.184 19.286 -1.655 1.00 39.84 104 HIS A CA 1
ATOM 804 C C . HIS A 1 104 ? -9.668 18.477 -2.880 1.00 39.84 104 HIS A C 1
ATOM 806 O O . HIS A 1 104 ? -8.869 18.188 -3.771 1.00 39.84 104 HIS A O 1
ATOM 812 N N . ALA A 1 105 ? -10.978 18.188 -2.947 1.00 43.28 105 ALA A N 1
ATOM 813 C CA . ALA A 1 105 ? -11.622 17.269 -3.906 1.00 43.28 105 ALA A CA 1
ATOM 814 C C . ALA A 1 105 ? -11.177 17.446 -5.369 1.00 43.28 105 ALA A C 1
ATOM 816 O O . ALA A 1 105 ? -10.708 16.504 -5.998 1.00 43.28 105 ALA A O 1
ATOM 817 N N . SER A 1 106 ? -11.263 18.666 -5.907 1.00 43.91 106 SER A N 1
ATOM 818 C CA . SER A 1 106 ? -11.056 18.912 -7.343 1.00 43.91 106 SER A CA 1
ATOM 819 C C . SER A 1 106 ? -9.601 18.793 -7.804 1.00 43.91 106 SER A C 1
ATOM 821 O O . SER A 1 106 ? -9.348 18.498 -8.973 1.00 43.91 106 SER A O 1
ATOM 823 N N . GLN A 1 107 ? -8.645 19.032 -6.904 1.00 48.69 107 GLN A N 1
ATOM 824 C CA . GLN A 1 107 ? -7.220 18.869 -7.185 1.00 48.69 107 GLN A CA 1
ATOM 825 C C . GLN A 1 107 ? -6.788 17.417 -6.950 1.00 48.69 107 GLN A C 1
ATOM 827 O O . GLN A 1 107 ? -5.951 16.910 -7.692 1.00 48.69 107 GLN A O 1
ATOM 832 N N . CYS A 1 108 ? -7.388 16.743 -5.960 1.00 50.12 108 CYS A N 1
ATOM 833 C CA . CYS A 1 108 ? -7.161 15.328 -5.675 1.00 50.12 108 CYS A CA 1
ATOM 834 C C . CYS A 1 108 ? -7.508 14.440 -6.862 1.00 50.12 108 CYS A C 1
ATOM 836 O O . CYS A 1 108 ? -6.654 13.675 -7.288 1.00 50.12 108 CYS A O 1
ATOM 838 N N . ASP A 1 109 ? -8.705 14.583 -7.433 1.00 52.41 109 ASP A N 1
ATOM 839 C CA . ASP A 1 109 ? -9.122 13.739 -8.556 1.00 52.41 109 ASP A CA 1
ATOM 840 C C . ASP A 1 109 ? -8.199 13.913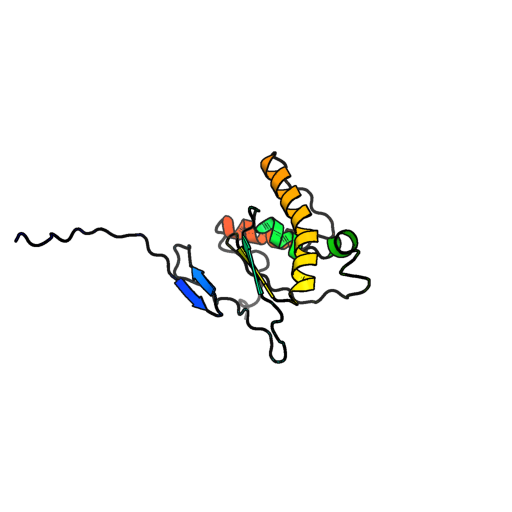 -9.764 1.00 52.41 109 ASP A C 1
ATOM 842 O O . ASP A 1 109 ? -7.872 12.948 -10.448 1.00 52.41 109 ASP A O 1
ATOM 846 N N . LYS A 1 110 ? -7.731 15.137 -10.030 1.00 56.25 110 LYS A N 1
ATOM 847 C CA . LYS A 1 110 ? -6.827 15.406 -11.157 1.00 56.25 110 LYS A CA 1
ATOM 848 C C . LYS A 1 110 ? -5.447 14.791 -10.950 1.00 56.25 110 LYS A C 1
ATOM 850 O O . LYS A 1 110 ? -4.985 14.064 -11.818 1.00 56.25 110 LYS A O 1
ATOM 855 N N . VAL A 1 111 ? -4.830 15.047 -9.799 1.00 58.91 111 VAL A N 1
ATOM 856 C CA . VAL A 1 111 ? -3.505 14.512 -9.441 1.00 58.91 111 VAL A CA 1
ATOM 857 C C . VAL A 1 111 ? -3.537 12.981 -9.391 1.00 58.91 111 VAL A C 1
ATOM 859 O O . VAL A 1 111 ? -2.653 12.323 -9.930 1.00 58.91 111 VAL A O 1
ATOM 862 N N . LEU A 1 112 ? -4.598 12.407 -8.818 1.00 64.75 112 LEU A N 1
ATOM 863 C CA . LEU A 1 112 ? -4.776 10.962 -8.722 1.00 64.75 112 LEU A CA 1
ATOM 864 C C . LEU A 1 112 ? -4.956 10.319 -10.102 1.00 64.75 112 LEU A C 1
ATOM 866 O O . LEU A 1 112 ? -4.346 9.292 -10.371 1.00 64.75 112 LEU A O 1
ATOM 870 N N . ASN A 1 113 ? -5.736 10.929 -11.000 1.00 66.19 113 ASN A N 1
ATOM 871 C CA . ASN A 1 113 ? -5.898 10.428 -12.369 1.00 66.19 113 ASN A CA 1
ATOM 872 C C . ASN A 1 113 ? -4.617 10.566 -13.215 1.00 66.19 113 ASN A C 1
ATOM 874 O O . ASN A 1 113 ? -4.380 9.729 -14.089 1.00 66.19 113 ASN A O 1
ATOM 878 N N . GLU A 1 114 ? -3.796 11.593 -12.968 1.00 70.56 114 GLU A N 1
ATOM 879 C CA . GLU A 1 114 ? -2.491 11.775 -13.623 1.00 70.56 114 GLU A CA 1
ATOM 880 C C . GLU A 1 114 ? -1.536 10.617 -13.276 1.00 70.56 114 GLU A C 1
ATOM 882 O O . GLU A 1 114 ? -0.953 10.006 -14.178 1.00 70.56 114 GLU A O 1
ATOM 887 N N . ASP A 1 115 ? -1.451 10.251 -11.995 1.00 72.12 115 ASP A N 1
ATOM 888 C CA . ASP A 1 115 ? -0.561 9.185 -11.518 1.00 72.12 115 ASP A CA 1
ATOM 889 C C . ASP A 1 115 ? -1.125 7.777 -11.752 1.00 72.12 115 ASP A C 1
ATOM 891 O O . ASP A 1 115 ? -0.377 6.836 -12.037 1.00 72.12 115 ASP A O 1
ATOM 895 N N . LEU A 1 116 ? -2.452 7.618 -11.722 1.00 77.62 116 LEU A N 1
ATOM 896 C CA . LEU A 1 116 ? -3.108 6.320 -11.882 1.00 77.62 116 LEU A CA 1
ATOM 897 C C . LEU A 1 116 ? -2.762 5.653 -13.216 1.00 77.62 116 LEU A C 1
ATOM 899 O O . LEU A 1 116 ? -2.599 4.435 -13.280 1.00 77.62 116 LEU A O 1
ATOM 903 N N . ARG A 1 117 ? -2.588 6.437 -14.285 1.00 81.19 117 ARG A N 1
ATOM 904 C CA . ARG A 1 117 ? -2.179 5.903 -15.590 1.00 81.19 117 ARG A CA 1
ATOM 905 C C . ARG A 1 117 ? -0.808 5.223 -15.533 1.00 81.19 117 ARG A C 1
ATOM 907 O O . ARG A 1 117 ? -0.606 4.220 -16.218 1.00 81.19 117 ARG A O 1
ATOM 914 N N . LEU A 1 118 ? 0.126 5.748 -14.737 1.00 81.31 118 LEU A N 1
ATOM 915 C CA . LEU A 1 118 ? 1.446 5.141 -14.567 1.00 81.31 118 LEU A CA 1
ATOM 916 C C . LEU A 1 118 ? 1.352 3.833 -13.789 1.00 81.31 118 LEU A C 1
ATOM 918 O O . LEU A 1 118 ? 1.910 2.825 -14.224 1.00 81.31 118 LEU A O 1
ATOM 922 N N . VAL A 1 119 ? 0.597 3.840 -12.691 1.00 84.19 119 VAL A N 1
ATOM 923 C CA . VAL A 1 119 ? 0.405 2.661 -11.838 1.00 84.19 119 VAL A CA 1
ATOM 924 C C . VAL A 1 119 ? -0.294 1.538 -12.612 1.00 84.19 119 VAL A C 1
ATOM 926 O O . VAL A 1 119 ? 0.160 0.395 -12.590 1.00 84.19 119 VAL A O 1
ATOM 929 N N . LEU A 1 120 ? -1.339 1.856 -13.384 1.00 85.62 120 LEU A N 1
ATOM 930 C CA . LEU A 1 120 ? -2.019 0.886 -14.249 1.00 85.62 120 LEU A CA 1
ATOM 931 C C . LEU A 1 120 ? -1.084 0.321 -15.328 1.00 85.62 120 LEU A C 1
ATOM 933 O O . LEU A 1 120 ? -1.083 -0.884 -15.573 1.00 85.62 120 LEU A O 1
ATOM 937 N N . GLY A 1 121 ? -0.243 1.160 -15.939 1.00 86.25 121 GLY A N 1
ATOM 938 C CA . GLY A 1 121 ? 0.746 0.699 -16.916 1.00 86.25 121 GLY A CA 1
ATOM 939 C C . GLY A 1 121 ? 1.814 -0.217 -16.305 1.00 86.25 121 GLY A C 1
ATOM 940 O O . GLY A 1 121 ? 2.267 -1.163 -16.952 1.00 86.25 121 GLY A O 1
ATOM 941 N N . GLN A 1 122 ? 2.216 0.024 -15.055 1.00 87.06 122 GLN A N 1
ATOM 942 C CA . GLN A 1 122 ? 3.107 -0.877 -14.316 1.00 87.06 122 GLN A CA 1
ATOM 943 C C . GLN A 1 122 ? 2.417 -2.208 -14.001 1.00 87.06 122 GLN A C 1
ATOM 945 O O . GLN A 1 122 ? 3.012 -3.263 -14.225 1.00 87.06 122 GLN A O 1
ATOM 950 N N . GLN A 1 123 ? 1.152 -2.170 -13.578 1.00 89.88 123 GLN A N 1
ATOM 951 C CA . GLN A 1 123 ? 0.347 -3.366 -13.335 1.00 89.88 123 GLN A CA 1
ATOM 952 C C . GLN A 1 123 ? 0.214 -4.229 -14.599 1.00 89.88 123 GLN A C 1
ATOM 954 O O . GLN A 1 123 ? 0.411 -5.443 -14.546 1.00 89.88 123 GLN A O 1
ATOM 959 N N . GLU A 1 124 ? -0.058 -3.619 -15.753 1.00 91.00 124 GLU A N 1
ATOM 960 C CA . GLU A 1 124 ? -0.131 -4.322 -17.038 1.00 91.00 124 GLU A CA 1
ATOM 961 C C . GLU A 1 124 ? 1.205 -4.990 -17.398 1.00 91.00 124 GLU A C 1
ATOM 963 O O . GLU A 1 124 ? 1.246 -6.144 -17.828 1.00 91.00 124 GLU A O 1
ATOM 968 N N . ARG A 1 125 ? 2.332 -4.305 -17.175 1.00 88.38 125 ARG A N 1
ATOM 969 C CA . ARG A 1 125 ? 3.667 -4.884 -17.394 1.00 88.38 125 ARG A CA 1
ATOM 970 C C . ARG A 1 125 ? 3.928 -6.078 -16.480 1.00 88.38 125 ARG A C 1
ATOM 972 O O . ARG A 1 125 ? 4.492 -7.064 -16.945 1.00 88.38 125 ARG A O 1
ATOM 979 N N . MET A 1 126 ? 3.504 -6.009 -15.218 1.00 89.75 126 MET A N 1
ATOM 980 C CA . MET A 1 126 ? 3.623 -7.127 -14.276 1.00 89.75 126 MET A CA 1
ATOM 981 C C . MET A 1 126 ? 2.793 -8.334 -14.712 1.00 89.75 126 MET A C 1
ATOM 983 O O . MET A 1 126 ? 3.298 -9.454 -14.678 1.00 89.75 126 MET A O 1
ATOM 987 N N . ILE A 1 127 ? 1.563 -8.115 -15.189 1.00 90.19 127 ILE A N 1
ATOM 988 C CA . ILE A 1 127 ? 0.715 -9.177 -15.759 1.00 90.19 127 ILE A CA 1
ATOM 989 C C . ILE A 1 127 ? 1.408 -9.837 -16.959 1.00 90.19 127 ILE A C 1
ATOM 991 O O . ILE A 1 127 ? 1.374 -11.055 -17.106 1.00 90.19 127 ILE A O 1
ATOM 995 N N . ASN A 1 128 ? 2.112 -9.045 -17.768 1.00 93.56 128 ASN A N 1
ATOM 996 C CA . ASN A 1 128 ? 2.905 -9.522 -18.901 1.00 93.56 128 ASN A CA 1
ATOM 997 C C . ASN A 1 128 ? 4.281 -10.108 -18.510 1.00 93.56 128 ASN A C 1
ATOM 999 O O . ASN A 1 128 ? 5.116 -10.355 -19.380 1.00 93.56 128 ASN A O 1
ATOM 1003 N N . GLY A 1 129 ? 4.543 -10.337 -17.218 1.00 90.38 129 GLY A N 1
ATOM 1004 C CA . GLY A 1 129 ? 5.748 -11.010 -16.722 1.00 90.38 129 GLY A CA 1
ATOM 1005 C C . GLY A 1 129 ? 6.955 -10.100 -16.473 1.00 90.38 129 GLY A C 1
ATOM 1006 O O . GLY A 1 129 ? 8.041 -10.598 -16.175 1.00 90.38 129 GLY A O 1
ATOM 1007 N N . ALA A 1 130 ? 6.805 -8.776 -16.569 1.00 87.75 130 ALA A N 1
ATOM 1008 C CA . ALA A 1 130 ? 7.875 -7.857 -16.199 1.00 87.75 130 ALA A CA 1
ATOM 1009 C C . ALA A 1 130 ? 8.043 -7.797 -14.674 1.00 87.75 130 ALA A C 1
ATOM 1011 O O . ALA A 1 130 ? 7.077 -7.647 -13.928 1.00 87.75 130 ALA A O 1
ATOM 1012 N N . ASN A 1 131 ? 9.290 -7.815 -14.204 1.00 86.88 131 ASN A N 1
ATOM 1013 C CA . ASN A 1 131 ? 9.595 -7.541 -12.804 1.00 86.88 131 ASN A CA 1
ATOM 1014 C C . ASN A 1 131 ? 9.882 -6.044 -12.610 1.00 86.88 131 ASN A C 1
ATOM 1016 O O . ASN A 1 131 ? 11.016 -5.589 -12.773 1.00 86.88 131 ASN A O 1
ATOM 1020 N N . VAL A 1 132 ? 8.838 -5.283 -12.273 1.00 82.31 132 VAL A N 1
ATOM 1021 C CA . VAL A 1 132 ? 8.907 -3.825 -12.052 1.00 82.31 132 VAL A CA 1
ATOM 1022 C C . VAL A 1 132 ? 9.772 -3.464 -10.833 1.00 82.31 132 VAL A C 1
ATOM 1024 O O . VAL A 1 132 ? 10.333 -2.374 -10.769 1.00 82.31 132 VAL A O 1
ATOM 1027 N N . TRP A 1 133 ? 9.977 -4.397 -9.902 1.00 81.81 133 TRP A N 1
ATOM 1028 C CA . TRP A 1 133 ? 10.697 -4.160 -8.649 1.00 81.81 133 TRP A CA 1
ATOM 1029 C C . TRP A 1 133 ? 12.228 -4.168 -8.789 1.00 81.81 133 TRP A C 1
ATOM 1031 O O . TRP A 1 133 ? 12.925 -3.694 -7.891 1.00 81.81 133 TRP A O 1
ATOM 1041 N N . ASN A 1 134 ? 12.762 -4.684 -9.900 1.00 81.44 134 ASN A N 1
ATOM 1042 C CA . ASN A 1 134 ? 14.191 -4.983 -10.059 1.00 81.44 134 ASN A CA 1
ATOM 1043 C C . ASN A 1 134 ? 15.085 -3.798 -10.461 1.00 81.44 134 ASN A C 1
ATOM 1045 O O . ASN A 1 134 ? 16.301 -3.969 -10.530 1.00 81.44 134 ASN A O 1
ATOM 1049 N N . TRP A 1 135 ? 14.526 -2.614 -10.721 1.00 74.88 135 TRP A N 1
ATOM 1050 C CA . TRP A 1 135 ? 15.286 -1.479 -11.264 1.00 74.88 135 TRP A CA 1
ATOM 1051 C C . TRP A 1 135 ? 15.208 -0.226 -10.383 1.00 74.88 135 TRP A C 1
ATOM 1053 O O . TRP A 1 135 ? 14.666 0.784 -10.829 1.00 74.88 135 TRP A O 1
ATOM 1063 N N . PRO A 1 136 ? 15.726 -0.264 -9.138 1.00 82.31 136 PRO A N 1
ATOM 1064 C CA . PRO A 1 136 ? 15.745 0.917 -8.291 1.00 82.31 136 PRO A CA 1
ATOM 1065 C C . PRO A 1 136 ? 16.748 1.957 -8.808 1.00 82.31 136 PRO A C 1
ATOM 1067 O O . PRO A 1 136 ? 17.887 1.631 -9.157 1.00 82.31 136 PRO A O 1
ATOM 1070 N N . VAL A 1 137 ? 16.344 3.222 -8.797 1.00 78.44 137 VAL A N 1
ATOM 1071 C CA . VAL A 1 137 ? 17.210 4.382 -9.030 1.00 78.44 137 VAL A CA 1
ATOM 1072 C C . VAL A 1 137 ? 17.563 5.077 -7.712 1.00 78.44 137 VAL A C 1
ATOM 1074 O O . VAL A 1 137 ? 17.007 4.798 -6.652 1.00 78.44 137 VAL A O 1
ATOM 1077 N N . SER A 1 138 ? 18.523 6.004 -7.747 1.00 75.62 138 SER A N 1
ATOM 1078 C CA . SER A 1 138 ? 19.052 6.682 -6.550 1.00 75.62 138 SER A CA 1
ATOM 1079 C C . SER A 1 138 ? 18.008 7.461 -5.734 1.00 75.62 138 SER A C 1
ATOM 1081 O O . SER A 1 138 ? 18.244 7.727 -4.550 1.00 75.62 138 SER A O 1
ATOM 1083 N N . TYR A 1 139 ? 16.876 7.815 -6.348 1.00 76.12 139 TYR A N 1
ATOM 1084 C CA . TYR A 1 139 ? 15.755 8.511 -5.715 1.00 76.12 139 TYR A CA 1
ATOM 1085 C C . TYR A 1 139 ? 14.799 7.569 -4.960 1.00 76.12 139 TYR A C 1
ATOM 1087 O O . TYR A 1 139 ? 14.1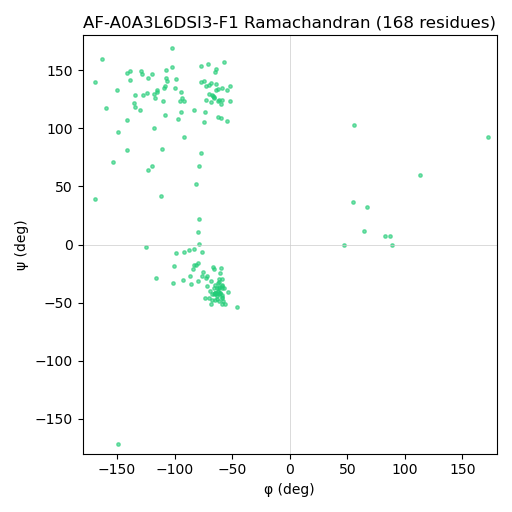41 8.015 -4.023 1.00 76.12 139 TYR A O 1
ATOM 1095 N N . ASP A 1 140 ? 14.832 6.259 -5.221 1.00 79.88 140 ASP A N 1
ATOM 1096 C CA . ASP A 1 140 ? 13.883 5.273 -4.674 1.00 79.88 140 ASP A CA 1
ATOM 1097 C C . ASP A 1 140 ? 14.190 4.855 -3.229 1.00 79.88 140 ASP A C 1
ATOM 1099 O O . ASP A 1 140 ? 13.789 3.787 -2.772 1.00 79.88 140 ASP A O 1
ATOM 1103 N N . LYS A 1 141 ? 14.931 5.662 -2.463 1.00 84.31 141 LYS A N 1
ATOM 1104 C CA . LYS A 1 141 ? 15.402 5.276 -1.120 1.00 84.31 141 LYS A CA 1
ATOM 1105 C C . LYS A 1 141 ? 14.256 4.891 -0.185 1.00 84.31 141 LYS A C 1
ATOM 1107 O O . LYS A 1 141 ? 14.418 3.979 0.624 1.00 84.31 141 LYS A O 1
ATOM 1112 N N . LEU A 1 142 ? 13.124 5.592 -0.279 1.00 82.12 142 LEU A N 1
ATOM 1113 C CA . LEU A 1 142 ? 11.935 5.288 0.515 1.00 82.12 142 LEU A CA 1
ATOM 1114 C C . LEU A 1 142 ? 11.235 4.018 0.020 1.00 82.12 142 LEU A C 1
ATOM 1116 O O . LEU A 1 142 ? 10.958 3.146 0.842 1.00 82.12 142 LEU A O 1
ATOM 1120 N N . GLY A 1 143 ? 11.044 3.870 -1.294 1.00 83.81 143 GLY A N 1
ATOM 1121 C CA . GLY A 1 143 ? 10.468 2.660 -1.893 1.00 83.81 143 GLY A CA 1
ATOM 1122 C C . GLY A 1 143 ? 11.293 1.409 -1.577 1.00 83.81 143 GLY A C 1
ATOM 1123 O O . GLY A 1 143 ? 10.768 0.417 -1.085 1.00 83.81 143 GLY A O 1
ATOM 1124 N N . VAL A 1 144 ? 12.622 1.471 -1.710 1.00 85.62 144 VAL A N 1
ATOM 1125 C CA . VAL A 1 144 ? 13.526 0.361 -1.356 1.00 85.62 144 VAL A CA 1
ATOM 1126 C C . VAL A 1 144 ? 13.416 -0.011 0.126 1.00 85.62 144 VAL A C 1
ATOM 1128 O O . VAL A 1 144 ? 13.378 -1.195 0.457 1.00 85.62 144 VAL A O 1
ATOM 1131 N N . ARG A 1 145 ? 13.332 0.971 1.035 1.00 86.38 145 ARG A N 1
ATOM 1132 C CA . ARG A 1 145 ? 13.127 0.693 2.468 1.00 86.38 145 ARG A CA 1
ATOM 1133 C C . ARG A 1 145 ? 11.774 0.047 2.743 1.00 86.38 145 ARG A C 1
ATOM 1135 O O . ARG A 1 145 ? 11.722 -0.887 3.540 1.00 86.38 145 ARG A O 1
ATOM 1142 N N . TYR A 1 146 ? 10.715 0.524 2.092 1.00 85.19 146 TYR A N 1
ATOM 1143 C CA . TYR A 1 146 ? 9.382 -0.061 2.196 1.00 85.19 146 TYR A CA 1
ATOM 1144 C C . TYR A 1 146 ? 9.373 -1.514 1.705 1.00 85.19 146 TYR A C 1
ATOM 1146 O O . TYR A 1 146 ? 8.927 -2.386 2.445 1.00 85.19 146 TYR A O 1
ATOM 1154 N N . ARG A 1 147 ? 9.952 -1.796 0.530 1.00 87.12 14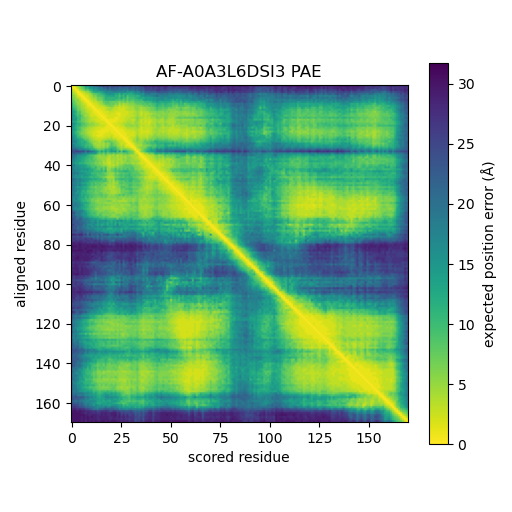7 ARG A N 1
ATOM 1155 C CA . ARG A 1 147 ? 10.064 -3.155 -0.029 1.00 87.12 147 ARG A CA 1
ATOM 1156 C C . ARG A 1 147 ? 10.820 -4.096 0.909 1.00 87.12 147 ARG A C 1
ATOM 1158 O O . ARG A 1 147 ? 10.317 -5.163 1.229 1.00 87.12 147 ARG A O 1
ATOM 1165 N N . LEU A 1 148 ? 11.981 -3.675 1.422 1.00 86.81 148 LEU A N 1
ATOM 1166 C CA . LEU A 1 148 ? 12.755 -4.468 2.388 1.00 86.81 148 LEU A CA 1
ATOM 1167 C C . LEU A 1 148 ? 11.949 -4.778 3.653 1.00 86.81 148 LEU A C 1
ATOM 1169 O O . LEU A 1 148 ? 11.980 -5.903 4.143 1.00 86.81 148 LEU A O 1
ATOM 1173 N N . TRP A 1 149 ? 11.232 -3.789 4.187 1.00 86.62 149 TRP A N 1
ATOM 1174 C CA . TRP A 1 149 ? 10.370 -3.991 5.346 1.00 86.62 149 TRP A CA 1
ATOM 1175 C C . TRP A 1 149 ? 9.207 -4.942 5.035 1.00 86.62 149 TRP A C 1
ATOM 1177 O O . TRP A 1 149 ? 9.015 -5.912 5.767 1.00 86.62 149 TRP A O 1
ATOM 1187 N N . ARG A 1 150 ? 8.491 -4.739 3.924 1.00 85.25 150 ARG A N 1
ATOM 1188 C CA . ARG A 1 150 ? 7.388 -5.605 3.486 1.00 85.25 150 ARG A CA 1
ATOM 1189 C C . ARG A 1 150 ? 7.848 -7.053 3.341 1.00 85.25 150 ARG A C 1
ATOM 1191 O O . ARG A 1 150 ? 7.265 -7.932 3.962 1.00 85.25 150 ARG A O 1
ATOM 1198 N N . ASP A 1 151 ? 8.942 -7.287 2.620 1.00 86.75 151 ASP A N 1
ATOM 1199 C CA . ASP A 1 151 ? 9.482 -8.630 2.396 1.00 86.75 151 ASP A CA 1
ATOM 1200 C C . ASP A 1 151 ? 9.840 -9.331 3.719 1.00 86.75 151 ASP A C 1
ATOM 1202 O O . ASP A 1 151 ? 9.668 -10.541 3.857 1.00 86.75 151 ASP A O 1
ATOM 1206 N N . THR A 1 152 ? 10.336 -8.593 4.721 1.00 85.25 152 THR A N 1
ATOM 1207 C CA . THR A 1 152 ? 10.627 -9.171 6.046 1.00 85.25 152 THR A CA 1
ATOM 1208 C C . THR A 1 152 ? 9.371 -9.507 6.845 1.00 85.25 152 THR A C 1
ATOM 1210 O O . THR A 1 152 ? 9.362 -10.528 7.537 1.00 85.25 152 THR A O 1
ATOM 1213 N N . VAL A 1 153 ? 8.319 -8.690 6.720 1.00 83.00 153 VAL A N 1
ATOM 1214 C CA . VAL A 1 153 ? 7.007 -8.929 7.338 1.00 83.00 153 VAL A CA 1
ATOM 1215 C C . VAL A 1 153 ? 6.341 -10.150 6.707 1.00 83.00 153 VAL A C 1
ATOM 1217 O O . VAL A 1 153 ? 5.918 -11.045 7.429 1.00 83.00 153 VAL A O 1
ATOM 1220 N N . GLU A 1 154 ? 6.318 -10.239 5.377 1.00 83.69 154 GLU A N 1
ATOM 1221 C CA . GLU A 1 154 ? 5.728 -11.367 4.640 1.00 83.69 154 GLU A CA 1
ATOM 1222 C C . GLU A 1 154 ? 6.438 -12.695 4.928 1.00 83.69 154 GLU A C 1
ATOM 1224 O O . GLU A 1 154 ? 5.806 -13.748 4.978 1.00 83.69 154 GLU A O 1
ATOM 1229 N N . ARG A 1 155 ? 7.753 -12.659 5.174 1.00 85.56 155 ARG A N 1
ATOM 1230 C CA . ARG A 1 155 ? 8.529 -13.838 5.592 1.00 85.56 155 ARG A CA 1
ATOM 1231 C C . ARG A 1 155 ? 8.328 -14.224 7.060 1.00 85.56 155 ARG A C 1
ATOM 1233 O O . ARG A 1 155 ? 8.892 -15.230 7.480 1.00 85.56 155 ARG A O 1
ATOM 1240 N N . GLY A 1 156 ? 7.604 -13.428 7.849 1.00 81.38 156 GLY A N 1
ATOM 1241 C CA . GLY A 1 156 ? 7.410 -13.670 9.281 1.00 81.38 156 GLY A CA 1
ATOM 1242 C C . GLY A 1 156 ? 8.690 -13.521 10.109 1.00 81.38 156 GLY A C 1
ATOM 1243 O O . GLY A 1 156 ? 8.881 -14.239 11.086 1.00 81.38 156 GLY A O 1
ATOM 1244 N N . SER A 1 157 ? 9.605 -12.630 9.711 1.00 79.12 157 SER A N 1
ATOM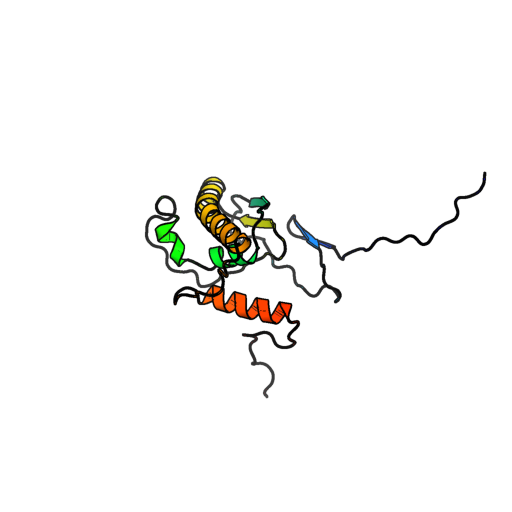 1245 C CA . SER A 1 157 ? 10.858 -12.420 10.451 1.00 79.12 157 SER A CA 1
ATOM 1246 C C . SER A 1 157 ? 10.585 -11.807 11.830 1.00 79.12 157 SER A C 1
ATOM 1248 O O . SER A 1 157 ? 9.975 -10.745 11.916 1.00 79.12 157 SER A O 1
ATOM 1250 N N . GLU A 1 158 ? 11.110 -12.407 12.905 1.00 72.69 158 GLU A N 1
ATOM 1251 C CA . GLU A 1 158 ? 10.958 -11.869 14.273 1.00 72.69 158 GLU A CA 1
ATOM 1252 C C . GLU A 1 158 ? 11.585 -10.475 14.439 1.00 72.69 158 GLU A C 1
ATOM 1254 O O . GLU A 1 158 ? 11.135 -9.661 15.248 1.00 72.69 158 GLU A O 1
ATOM 1259 N N . ARG A 1 159 ? 12.635 -10.180 13.662 1.00 77.56 159 ARG A N 1
ATOM 1260 C CA . ARG A 1 159 ? 13.340 -8.899 13.694 1.00 77.56 159 ARG A CA 1
ATOM 1261 C C . ARG A 1 159 ? 13.042 -8.089 12.441 1.00 77.56 159 ARG A C 1
ATOM 1263 O O . ARG A 1 159 ? 13.536 -8.402 11.359 1.00 77.56 159 ARG A O 1
ATOM 1270 N N . LEU A 1 160 ? 12.311 -6.993 12.621 1.00 76.75 160 LEU A N 1
ATOM 1271 C CA . LEU A 1 160 ? 12.046 -6.040 11.549 1.00 76.75 160 LEU A CA 1
ATOM 1272 C C . LEU A 1 160 ? 13.286 -5.183 11.246 1.00 76.75 160 LEU A C 1
ATOM 1274 O O . LEU A 1 160 ? 13.984 -4.749 12.176 1.00 76.75 160 LEU A O 1
ATOM 1278 N N . PRO A 1 161 ? 13.557 -4.889 9.965 1.00 75.12 161 PRO A N 1
ATOM 1279 C CA . PRO A 1 161 ? 14.609 -3.970 9.574 1.00 75.12 161 PRO A CA 1
ATOM 1280 C C . PRO A 1 161 ? 14.262 -2.565 10.074 1.00 75.12 161 PRO A C 1
ATOM 1282 O O . PRO A 1 161 ? 13.095 -2.190 10.169 1.00 75.12 161 PRO A O 1
ATOM 1285 N N . PHE A 1 162 ? 15.290 -1.782 10.405 1.00 78.44 162 PHE A N 1
ATOM 1286 C CA . PHE A 1 162 ? 15.150 -0.401 10.892 1.00 78.44 162 PHE A CA 1
ATOM 1287 C C . PHE A 1 162 ? 14.435 -0.249 12.249 1.00 78.44 162 PHE A C 1
ATOM 1289 O O . PHE A 1 162 ? 14.132 0.872 12.650 1.00 78.44 162 PHE A O 1
ATOM 1296 N N . SER A 1 163 ? 14.215 -1.345 12.987 1.00 71.00 163 SER A N 1
ATOM 1297 C CA . SER A 1 163 ? 13.871 -1.272 14.409 1.00 71.00 163 SER A CA 1
ATOM 1298 C C . SER A 1 163 ? 15.060 -0.699 15.192 1.00 71.00 163 SER A C 1
ATOM 1300 O O . SER A 1 163 ? 16.192 -1.176 15.064 1.00 71.00 163 SER A O 1
ATOM 1302 N N . ASN A 1 164 ? 14.828 0.360 15.972 1.00 59.12 164 ASN A N 1
ATOM 1303 C CA . ASN A 1 164 ? 15.859 0.946 16.825 1.00 59.12 164 ASN A CA 1
ATOM 1304 C C . ASN A 1 164 ? 16.298 -0.094 17.866 1.00 59.12 164 ASN A C 1
ATOM 1306 O O . ASN A 1 164 ? 15.554 -0.404 18.791 1.00 59.12 164 ASN A O 1
ATOM 1310 N N . GLN A 1 165 ? 17.520 -0.614 17.746 1.00 49.91 165 GLN A N 1
ATOM 1311 C CA . GLN A 1 165 ? 18.204 -1.246 18.873 1.00 49.91 165 GLN A CA 1
ATOM 1312 C C . GLN A 1 165 ? 18.741 -0.146 19.790 1.00 49.91 165 GLN A C 1
ATOM 1314 O O . GLN A 1 165 ? 19.913 0.206 19.723 1.00 49.91 165 GLN A O 1
ATOM 1319 N N . ALA A 1 166 ? 17.870 0.441 20.604 1.00 47.06 166 ALA A N 1
ATOM 1320 C CA . ALA A 1 166 ? 18.269 1.372 21.652 1.00 47.06 166 ALA A CA 1
ATOM 1321 C C . ALA A 1 166 ? 17.231 1.354 22.779 1.00 47.06 166 ALA A C 1
ATOM 1323 O O . ALA A 1 166 ? 16.461 2.292 22.899 1.00 47.06 166 ALA A O 1
ATOM 1324 N N . GLU A 1 167 ? 17.180 0.255 23.540 1.00 47.59 167 GLU A N 1
ATOM 1325 C CA . GLU A 1 167 ? 16.644 0.205 24.918 1.00 47.59 167 GLU A CA 1
ATOM 1326 C C . GLU A 1 167 ? 16.971 -1.147 25.598 1.00 47.59 167 GLU A C 1
ATOM 1328 O O . GLU A 1 167 ? 16.177 -1.747 26.313 1.00 47.59 167 GLU A O 1
ATOM 1333 N N . SER A 1 168 ? 18.180 -1.670 25.369 1.00 41.38 168 SER A N 1
ATOM 1334 C CA . SER A 1 168 ? 18.720 -2.784 26.157 1.00 41.38 168 SER A CA 1
ATOM 1335 C C . SER A 1 168 ? 20.212 -2.555 26.389 1.00 41.38 168 SER A C 1
ATOM 1337 O O . SER A 1 168 ? 21.056 -3.057 25.646 1.00 41.38 168 SER A O 1
ATOM 1339 N N . GLY A 1 169 ? 20.534 -1.732 27.384 1.00 40.38 169 GLY A N 1
ATOM 1340 C CA . GLY A 1 169 ? 21.913 -1.448 27.763 1.00 40.38 169 GLY A CA 1
ATOM 1341 C C . GLY A 1 169 ? 22.023 -0.339 28.805 1.00 40.38 169 GLY A C 1
ATOM 1342 O O . GLY A 1 169 ? 22.157 0.816 28.419 1.00 40.38 169 GLY A O 1
ATOM 1343 N N . SER A 1 170 ? 22.041 -0.774 30.073 1.00 33.06 170 SER A N 1
ATOM 1344 C CA . SER A 1 170 ? 22.394 -0.063 31.321 1.00 33.06 170 SER A CA 1
ATOM 1345 C C . SER A 1 170 ? 21.377 0.894 31.937 1.00 33.06 170 SER A C 1
ATOM 1347 O O . SER A 1 170 ? 21.044 1.925 31.325 1.00 33.06 170 SER A O 1
#